Protein AF-A0A2A5T0N8-F1 (afdb_monomer_lite)

Radius of gyration: 13.58 Å; chains: 1; bounding box: 38×26×21 Å

Structure (mmCIF, N/CA/C/O backbone):
data_AF-A0A2A5T0N8-F1
#
_entry.id   AF-A0A2A5T0N8-F1
#
loop_
_atom_site.group_PDB
_atom_site.id
_atom_site.type_symbol
_atom_site.label_atom_id
_atom_site.label_alt_id
_atom_site.label_comp_id
_atom_site.label_asym_id
_atom_site.label_entity_id
_atom_site.label_seq_id
_atom_site.pdbx_PDB_ins_code
_atom_site.Cartn_x
_atom_site.Cartn_y
_atom_site.Cartn_z
_atom_site.occupancy
_atom_site.B_iso_or_equiv
_atom_site.auth_seq_id
_atom_site.auth_comp_id
_atom_site.auth_asym_id
_atom_site.auth_atom_id
_atom_site.pdbx_PDB_model_num
ATOM 1 N N . MET A 1 1 ? -3.908 -5.608 -8.031 1.00 69.88 1 MET A N 1
ATOM 2 C CA . MET A 1 1 ? -3.063 -4.663 -8.796 1.00 69.88 1 MET A CA 1
ATOM 3 C C . MET A 1 1 ? -3.702 -4.291 -10.128 1.00 69.88 1 MET A C 1
ATOM 5 O O . MET A 1 1 ? -3.846 -3.108 -10.376 1.00 69.88 1 MET A O 1
ATOM 9 N N . ILE A 1 2 ? -4.194 -5.252 -10.921 1.00 85.50 2 ILE A N 1
ATOM 10 C CA . ILE A 1 2 ? -4.925 -4.965 -12.176 1.00 85.50 2 ILE A CA 1
ATOM 11 C C . ILE A 1 2 ? -6.091 -3.984 -11.951 1.00 85.50 2 ILE A C 1
ATOM 13 O O . ILE A 1 2 ? -6.120 -2.926 -12.566 1.00 85.50 2 ILE A O 1
ATOM 17 N N . ALA A 1 3 ? -6.967 -4.264 -10.978 1.00 90.00 3 ALA A N 1
ATOM 18 C CA . ALA A 1 3 ? -8.066 -3.359 -10.625 1.00 90.00 3 ALA A CA 1
ATOM 19 C C . ALA A 1 3 ? -7.593 -1.972 -10.147 1.00 90.00 3 ALA A C 1
ATOM 21 O O . ALA A 1 3 ? -8.267 -0.988 -10.405 1.00 90.00 3 ALA A O 1
ATOM 22 N N . PHE A 1 4 ? -6.420 -1.876 -9.504 1.00 93.12 4 PHE A N 1
ATOM 23 C CA . PHE A 1 4 ? -5.837 -0.584 -9.126 1.00 93.12 4 PHE A CA 1
ATOM 24 C C . PHE A 1 4 ? -5.438 0.218 -10.373 1.00 93.12 4 PHE A C 1
ATOM 26 O O . PHE A 1 4 ? -5.852 1.363 -10.515 1.00 93.12 4 PHE A O 1
ATOM 33 N N . HIS A 1 5 ? -4.718 -0.3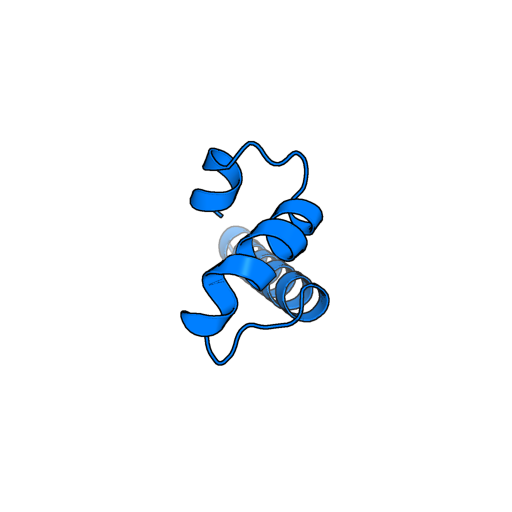93 -11.316 1.00 89.62 5 HIS A N 1
ATOM 34 C CA . HIS A 1 5 ? -4.329 0.277 -12.561 1.00 89.62 5 HIS A CA 1
ATOM 35 C C . HIS A 1 5 ? -5.528 0.699 -13.420 1.00 89.62 5 HIS A C 1
ATOM 37 O O . HIS A 1 5 ? -5.454 1.709 -14.106 1.00 89.62 5 HIS A O 1
ATOM 43 N N . GLN A 1 6 ? -6.635 -0.043 -13.352 1.00 94.31 6 GLN A N 1
ATOM 44 C CA . GLN A 1 6 ? -7.886 0.287 -14.045 1.00 94.31 6 GLN A CA 1
ATOM 45 C C . GLN A 1 6 ? -8.755 1.310 -13.303 1.00 94.31 6 GLN A C 1
ATOM 47 O O . GLN A 1 6 ? -9.682 1.856 -13.883 1.00 94.31 6 GLN A O 1
ATOM 52 N N . SER A 1 7 ? -8.493 1.545 -12.018 1.00 91.00 7 SER A N 1
ATOM 53 C CA . SER A 1 7 ? -9.325 2.406 -11.169 1.00 91.00 7 SER A CA 1
ATOM 54 C C . SER A 1 7 ? -8.956 3.888 -11.219 1.00 91.00 7 SER A C 1
ATOM 56 O O . SER A 1 7 ? -9.560 4.676 -10.500 1.00 91.00 7 SER A O 1
ATOM 58 N N . GLU A 1 8 ? -7.944 4.258 -12.012 1.00 92.88 8 GLU A N 1
ATOM 59 C CA . GLU A 1 8 ? -7.491 5.645 -12.226 1.00 92.88 8 GLU A CA 1
ATOM 60 C C . GLU A 1 8 ? -7.050 6.396 -10.952 1.00 92.88 8 GLU A C 1
ATOM 62 O O . GLU A 1 8 ? -6.786 7.598 -10.976 1.00 92.88 8 GLU A O 1
ATOM 67 N N . TYR A 1 9 ? -6.895 5.699 -9.822 1.00 95.25 9 TYR A N 1
ATOM 68 C CA . TYR A 1 9 ? -6.315 6.287 -8.621 1.00 95.25 9 TYR A CA 1
ATOM 69 C C . TYR A 1 9 ? -4.826 6.559 -8.825 1.00 95.25 9 TYR A C 1
ATOM 71 O O . TYR A 1 9 ? -4.062 5.692 -9.247 1.00 95.25 9 TYR A O 1
ATOM 79 N N . ARG A 1 10 ? -4.402 7.763 -8.435 1.00 94.75 10 ARG A N 1
ATOM 80 C CA . ARG A 1 10 ? -3.015 8.220 -8.575 1.00 94.75 10 ARG A CA 1
ATOM 81 C C . ARG A 1 10 ? -2.017 7.368 -7.791 1.00 94.75 10 ARG A C 1
ATOM 83 O O . ARG A 1 10 ? -0.899 7.153 -8.249 1.00 94.75 10 ARG A O 1
ATOM 90 N N . ASP A 1 11 ? -2.400 6.918 -6.603 1.00 94.69 11 ASP A N 1
ATOM 91 C CA . ASP A 1 11 ? -1.540 6.142 -5.724 1.00 94.69 11 ASP A CA 1
ATOM 92 C C . ASP A 1 11 ? -2.302 4.983 -5.076 1.00 94.69 11 ASP A C 1
ATOM 94 O O . ASP A 1 11 ? -3.518 5.023 -4.854 1.00 94.69 11 ASP A O 1
ATOM 98 N N . PHE A 1 12 ? -1.553 3.926 -4.768 1.00 93.50 12 PHE A N 1
ATOM 99 C CA . PHE A 1 12 ? -2.120 2.693 -4.241 1.00 93.50 12 PHE A CA 1
ATOM 100 C C . PHE A 1 12 ? -2.730 2.874 -2.846 1.00 93.50 12 PHE A C 1
ATOM 102 O O . PHE A 1 12 ? -3.679 2.173 -2.501 1.00 93.50 12 PHE A O 1
ATOM 109 N N . LYS A 1 13 ? -2.229 3.821 -2.041 1.00 94.94 13 LYS A N 1
ATOM 110 C CA . LYS A 1 13 ? -2.744 4.075 -0.691 1.00 94.94 13 LYS A CA 1
ATOM 111 C C . LYS A 1 13 ? -4.156 4.641 -0.751 1.00 94.94 13 LYS A C 1
ATOM 113 O O . LYS A 1 13 ? -5.036 4.143 -0.050 1.00 94.94 13 LYS A O 1
ATOM 118 N N . THR A 1 14 ? -4.382 5.626 -1.612 1.00 96.25 14 THR A N 1
ATOM 119 C CA . THR A 1 14 ? -5.695 6.237 -1.828 1.00 96.25 14 THR A CA 1
ATOM 120 C C . THR A 1 14 ? -6.687 5.204 -2.358 1.00 96.25 14 THR A C 1
ATOM 122 O O . THR A 1 14 ? -7.774 5.068 -1.800 1.00 96.25 14 THR A O 1
ATOM 125 N N . TYR A 1 15 ? -6.287 4.395 -3.345 1.00 96.38 15 TYR A N 1
ATOM 126 C CA . TYR A 1 15 ? -7.090 3.263 -3.822 1.00 96.38 15 TYR A CA 1
ATOM 127 C C . TYR A 1 15 ? -7.453 2.290 -2.690 1.00 96.38 15 TYR A C 1
ATOM 129 O O . TYR A 1 15 ? -8.613 1.913 -2.519 1.00 96.38 15 TYR A O 1
ATOM 137 N N . TYR A 1 16 ? -6.472 1.904 -1.875 1.00 95.44 16 TYR A N 1
ATOM 138 C CA . TYR A 1 16 ? -6.680 0.951 -0.791 1.00 95.44 16 TYR A CA 1
ATOM 139 C C . TYR A 1 16 ? -7.693 1.467 0.235 1.00 95.44 16 TYR A C 1
ATOM 141 O O . TYR A 1 16 ? -8.652 0.780 0.574 1.00 95.44 16 TYR A O 1
ATOM 149 N N . ILE A 1 17 ? -7.509 2.699 0.708 1.00 94.81 17 ILE A N 1
ATOM 150 C CA . ILE A 1 17 ? -8.349 3.276 1.760 1.00 94.81 17 ILE A CA 1
ATOM 151 C C . ILE A 1 17 ? -9.757 3.578 1.235 1.00 94.81 17 ILE A C 1
ATOM 153 O O . ILE A 1 17 ? -10.742 3.229 1.883 1.00 94.81 17 ILE A O 1
ATOM 157 N N . HIS A 1 18 ? -9.870 4.218 0.069 1.00 95.00 18 HIS A N 1
ATOM 158 C CA . HIS A 1 18 ? -11.155 4.737 -0.403 1.00 95.00 18 HIS A CA 1
ATOM 159 C C . HIS A 1 18 ? -11.991 3.715 -1.168 1.00 95.00 18 HIS A C 1
ATOM 161 O O . HIS A 1 18 ? -13.218 3.819 -1.151 1.00 95.00 18 HIS A O 1
ATOM 167 N N . PHE A 1 19 ? -11.356 2.733 -1.813 1.00 94.44 19 PHE A N 1
ATOM 168 C CA . PHE A 1 19 ? -12.059 1.714 -2.582 1.00 94.44 19 PHE A CA 1
ATOM 169 C C . PHE A 1 19 ? -12.058 0.359 -1.873 1.00 94.44 19 PHE A C 1
ATOM 171 O O . PHE A 1 19 ? -13.123 -0.181 -1.574 1.00 94.44 19 PHE A O 1
ATOM 178 N N . VAL A 1 20 ? -10.880 -0.181 -1.544 1.00 94.56 20 VAL A N 1
ATOM 179 C CA . VAL A 1 20 ? -10.767 -1.543 -0.991 1.00 94.56 20 VAL A CA 1
ATOM 180 C C . VAL A 1 20 ? -11.399 -1.629 0.398 1.00 94.56 20 VAL A C 1
ATOM 182 O O . VAL A 1 20 ? -12.326 -2.413 0.596 1.00 94.56 20 VAL A O 1
ATOM 185 N N . CYS A 1 21 ? -10.982 -0.781 1.340 1.00 93.44 21 CYS A N 1
ATOM 186 C CA . CYS A 1 21 ? -11.532 -0.793 2.699 1.00 93.44 21 CYS A CA 1
ATOM 187 C C . CYS A 1 21 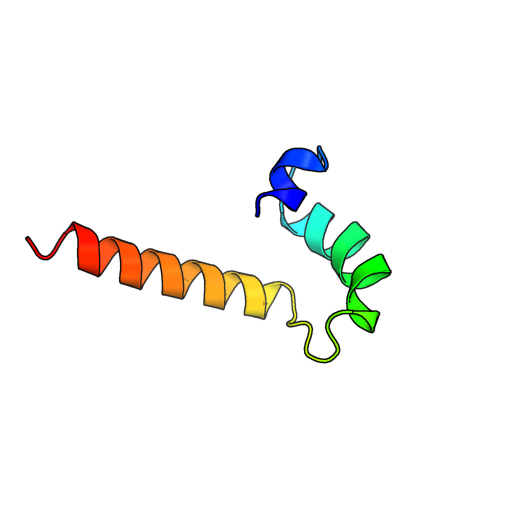? -13.025 -0.423 2.747 1.00 93.44 21 CYS A C 1
ATOM 189 O O . CYS A 1 21 ? -13.730 -0.813 3.677 1.00 93.44 21 CYS A O 1
ATOM 191 N N . ARG A 1 22 ? -13.526 0.334 1.766 1.00 92.88 22 ARG A N 1
ATOM 192 C CA . ARG A 1 22 ? -14.923 0.786 1.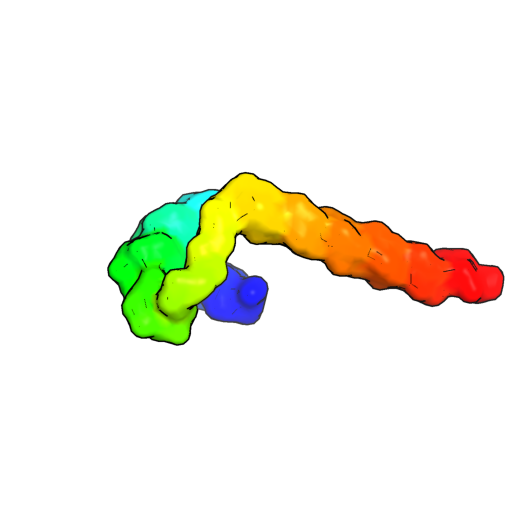751 1.00 92.88 22 ARG A CA 1
ATOM 193 C C . ARG A 1 22 ? -15.869 -0.230 1.119 1.00 92.88 22 ARG A C 1
ATOM 195 O O . ARG A 1 22 ? -16.950 -0.456 1.647 1.00 92.88 22 ARG A O 1
ATOM 202 N N . TYR A 1 23 ? -15.478 -0.825 -0.004 1.00 93.19 23 TYR A N 1
ATOM 203 C CA . TYR A 1 23 ? -16.380 -1.648 -0.817 1.00 93.19 23 TYR A CA 1
ATOM 204 C C . TYR A 1 23 ? -16.026 -3.132 -0.816 1.00 93.19 23 TYR A C 1
ATOM 206 O O . TYR A 1 23 ? -16.876 -3.962 -1.136 1.00 93.19 23 TYR A O 1
ATOM 214 N N . LEU A 1 24 ? -14.786 -3.484 -0.471 1.00 91.69 24 LEU A N 1
ATOM 215 C CA . LEU A 1 24 ? -14.298 -4.858 -0.565 1.00 91.69 24 LEU A CA 1
ATOM 216 C C . LEU A 1 24 ? -14.104 -5.535 0.794 1.00 91.69 24 LEU A C 1
ATOM 218 O O . LEU A 1 24 ? -13.966 -6.752 0.819 1.00 91.69 24 LEU A O 1
ATOM 222 N N . THR A 1 25 ? -14.185 -4.814 1.914 1.00 91.81 25 THR A N 1
ATOM 223 C CA . THR A 1 25 ? -14.072 -5.399 3.266 1.00 91.81 25 THR A CA 1
ATOM 224 C C . THR A 1 25 ? -15.040 -6.561 3.491 1.00 91.81 25 THR A C 1
ATOM 226 O O . THR A 1 25 ? -14.638 -7.610 3.974 1.00 91.81 25 THR A O 1
ATOM 229 N N . ASN A 1 26 ? -16.291 -6.446 3.038 1.00 90.56 26 ASN A N 1
ATOM 230 C CA . ASN A 1 26 ? -17.269 -7.535 3.177 1.00 90.56 26 ASN A CA 1
ATOM 231 C C . ASN A 1 26 ? -16.978 -8.738 2.265 1.00 90.56 26 ASN A C 1
ATOM 233 O O . ASN A 1 26 ? -17.464 -9.834 2.518 1.00 90.56 26 ASN A O 1
ATOM 237 N N . LYS A 1 27 ? -16.209 -8.538 1.188 1.00 92.06 27 LYS A N 1
ATOM 238 C CA . LYS A 1 27 ? -15.791 -9.611 0.275 1.00 92.06 27 LYS A CA 1
ATOM 239 C C . LYS A 1 27 ? -14.506 -10.298 0.738 1.00 92.06 27 LYS A C 1
ATOM 241 O O . LYS A 1 27 ? -14.250 -11.428 0.341 1.00 92.06 27 LYS A O 1
ATOM 246 N N . PHE A 1 28 ? -13.713 -9.623 1.567 1.00 88.56 28 PHE A N 1
ATOM 247 C CA . PHE A 1 28 ? -12.459 -10.120 2.117 1.00 88.56 28 PHE A CA 1
ATOM 248 C C . PHE A 1 28 ? -12.497 -9.975 3.642 1.00 88.56 28 PHE A C 1
ATOM 250 O O . PHE A 1 28 ? -11.975 -8.996 4.172 1.00 88.56 28 PHE A O 1
ATOM 257 N N . PRO A 1 29 ? -13.109 -10.932 4.361 1.00 86.19 29 PRO A N 1
ATOM 258 C CA . PRO A 1 29 ? -13.269 -10.843 5.814 1.00 86.19 29 PRO A CA 1
ATOM 259 C C . PRO A 1 29 ? -11.931 -10.745 6.565 1.00 86.19 29 PRO A C 1
ATOM 261 O O . PRO A 1 29 ? -11.874 -10.184 7.653 1.00 86.19 29 PRO A O 1
ATOM 264 N N . GLU A 1 30 ? -10.837 -11.214 5.959 1.00 92.62 30 GLU A N 1
ATOM 265 C CA . GLU A 1 30 ? -9.474 -11.107 6.497 1.00 92.62 30 GLU A CA 1
ATOM 266 C C . GLU A 1 30 ? -8.649 -9.987 5.843 1.00 92.62 30 GLU A C 1
ATOM 268 O O . GLU A 1 30 ? -7.418 -10.067 5.750 1.00 92.62 30 GLU A O 1
ATOM 273 N N . LEU A 1 31 ? -9.313 -8.928 5.364 1.00 92.7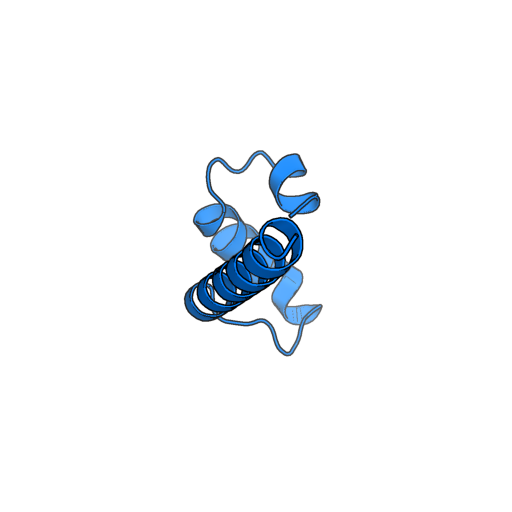5 31 LEU A N 1
ATOM 274 C CA . LEU A 1 31 ? -8.639 -7.805 4.724 1.00 92.75 31 LEU A CA 1
ATOM 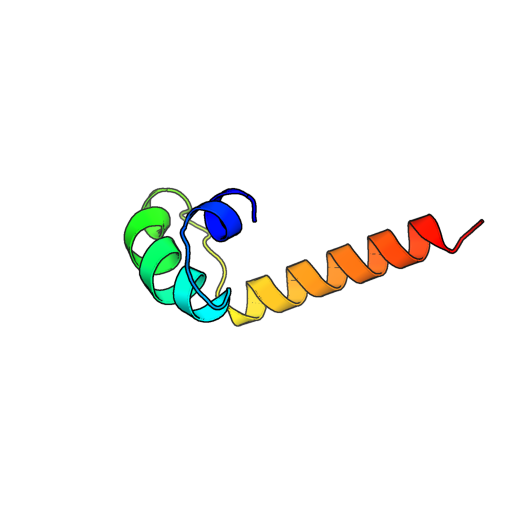275 C C . LEU A 1 31 ? -7.538 -7.252 5.639 1.00 92.75 31 LEU A C 1
ATOM 277 O O . LEU A 1 31 ? -7.751 -6.866 6.788 1.00 92.75 31 LEU A O 1
ATOM 281 N N . VAL A 1 32 ? -6.319 -7.233 5.112 1.00 93.38 32 VAL A N 1
ATOM 282 C CA . VAL A 1 32 ? -5.145 -6.774 5.847 1.00 93.38 32 VAL A CA 1
ATOM 283 C C . VAL A 1 32 ? -5.160 -5.251 6.026 1.00 93.38 32 VAL A C 1
ATOM 285 O O . VAL A 1 32 ? -5.822 -4.529 5.28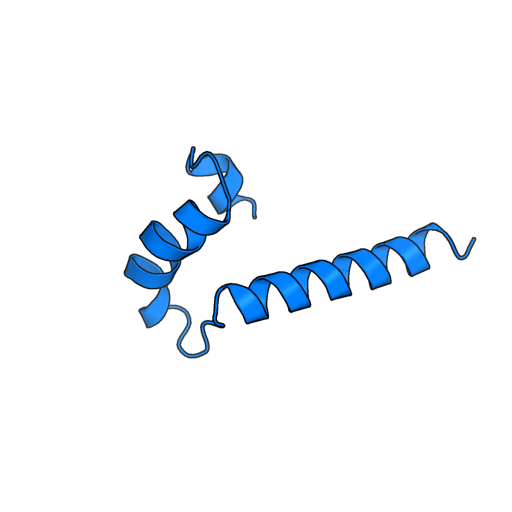9 1.00 93.38 32 VAL A O 1
ATOM 288 N N . SER A 1 33 ? -4.419 -4.707 6.991 1.00 93.75 33 SER A N 1
ATOM 289 C CA . SER A 1 33 ? -4.205 -3.253 7.012 1.00 93.75 33 SER A CA 1
ATOM 290 C C . SER A 1 33 ? -3.321 -2.833 5.833 1.00 93.75 33 SER A C 1
ATOM 292 O O . SER A 1 33 ? -2.512 -3.629 5.353 1.00 93.75 33 SER A O 1
ATOM 294 N N . TYR A 1 34 ? -3.414 -1.574 5.394 1.00 93.81 34 TYR A N 1
ATOM 295 C CA . TYR A 1 34 ? -2.543 -1.033 4.339 1.00 93.81 34 TYR A CA 1
ATOM 296 C C . TYR A 1 34 ? -1.052 -1.292 4.628 1.00 93.81 34 TYR A C 1
ATOM 298 O O . TYR A 1 34 ? -0.311 -1.753 3.765 1.00 93.81 34 TYR A O 1
ATOM 306 N N . THR A 1 35 ? -0.616 -1.082 5.872 1.00 95.12 35 THR A N 1
ATOM 307 C CA . THR A 1 35 ? 0.772 -1.334 6.285 1.00 95.12 35 THR A CA 1
ATOM 308 C C . THR A 1 35 ? 1.153 -2.810 6.166 1.00 95.12 35 THR A C 1
ATOM 310 O O . THR A 1 35 ? 2.262 -3.124 5.738 1.00 95.12 35 THR A O 1
ATOM 313 N N . ARG A 1 36 ? 0.247 -3.733 6.522 1.00 94.69 36 ARG A N 1
ATOM 314 C CA . ARG A 1 36 ? 0.479 -5.175 6.350 1.00 94.69 36 ARG A CA 1
ATOM 315 C C . ARG A 1 36 ? 0.511 -5.550 4.865 1.00 94.69 36 ARG A C 1
ATOM 317 O O . ARG A 1 36 ? 1.385 -6.314 4.476 1.00 94.69 36 ARG A O 1
ATOM 324 N N . MET A 1 37 ? -0.358 -4.960 4.041 1.00 93.56 37 MET A N 1
ATOM 325 C CA . MET A 1 37 ? -0.346 -5.131 2.583 1.00 93.56 37 MET A CA 1
ATOM 326 C C . MET A 1 37 ? 1.001 -4.721 1.977 1.00 93.56 37 MET A C 1
ATOM 328 O O . MET A 1 37 ? 1.577 -5.485 1.211 1.00 93.56 37 MET A O 1
ATOM 332 N N . LEU A 1 38 ? 1.541 -3.559 2.360 1.00 93.12 38 LEU A N 1
ATOM 333 C CA . LEU A 1 38 ? 2.848 -3.099 1.877 1.00 93.12 38 LEU A CA 1
ATOM 334 C C . LEU A 1 38 ? 3.979 -4.074 2.218 1.00 93.12 38 LEU A C 1
ATOM 336 O O . LEU A 1 38 ? 4.793 -4.388 1.356 1.00 93.12 38 LEU A O 1
ATOM 340 N N . LYS A 1 39 ? 4.018 -4.580 3.458 1.00 95.44 39 LYS A N 1
ATOM 341 C CA . LYS A 1 39 ? 5.029 -5.564 3.875 1.00 95.44 39 LYS A CA 1
ATOM 342 C C . LYS A 1 39 ? 4.943 -6.853 3.057 1.00 95.44 39 LYS A C 1
ATOM 344 O O . LYS A 1 39 ? 5.972 -7.390 2.664 1.00 95.44 39 LYS A O 1
ATOM 349 N N . LEU A 1 40 ? 3.727 -7.325 2.781 1.00 93.75 40 LEU A N 1
ATOM 350 C CA . LEU A 1 40 ? 3.507 -8.506 1.944 1.00 93.75 40 LEU A CA 1
ATOM 351 C C . LEU A 1 40 ? 3.971 -8.264 0.502 1.00 93.75 40 LEU A C 1
ATOM 353 O O . LEU A 1 40 ? 4.655 -9.111 -0.062 1.00 93.75 40 LEU A O 1
ATOM 357 N N . MET A 1 41 ? 3.649 -7.101 -0.075 1.00 92.00 41 MET A N 1
ATOM 358 C CA . MET A 1 41 ? 4.104 -6.732 -1.420 1.00 92.00 41 MET A CA 1
ATOM 359 C C . MET A 1 41 ? 5.632 -6.679 -1.504 1.00 92.00 41 MET A C 1
ATOM 361 O O . MET A 1 41 ? 6.192 -7.227 -2.448 1.00 92.00 41 MET A O 1
ATOM 365 N N . GLN A 1 42 ? 6.303 -6.094 -0.506 1.00 93.38 42 GLN A N 1
ATOM 366 C CA . GLN A 1 42 ? 7.767 -6.067 -0.453 1.00 93.38 42 GLN A CA 1
ATOM 367 C C . GLN A 1 42 ? 8.357 -7.480 -0.389 1.00 93.38 42 GLN A C 1
ATOM 369 O O . GLN A 1 42 ? 9.225 -7.805 -1.189 1.00 93.38 42 GLN A O 1
ATOM 374 N N . GLY A 1 43 ? 7.829 -8.352 0.476 1.00 95.31 43 GLY A N 1
ATOM 375 C CA . GLY A 1 43 ? 8.320 -9.729 0.582 1.00 95.31 43 GLY A CA 1
ATOM 376 C C . GLY A 1 43 ? 8.179 -10.528 -0.720 1.00 95.31 43 GLY A C 1
ATOM 377 O O . GLY A 1 43 ? 9.063 -11.306 -1.065 1.00 95.31 43 GLY A O 1
ATOM 378 N N . VAL A 1 44 ? 7.102 -10.310 -1.485 1.00 93.81 44 VAL A N 1
ATOM 379 C CA . VAL A 1 44 ? 6.941 -10.929 -2.813 1.00 93.81 44 VAL A CA 1
ATOM 380 C C . VAL A 1 44 ? 7.975 -10.397 -3.804 1.00 93.81 44 VAL A C 1
ATOM 382 O O . VAL A 1 44 ? 8.523 -11.181 -4.576 1.00 93.81 44 VAL A O 1
ATOM 385 N N . LEU A 1 45 ? 8.259 -9.091 -3.787 1.00 92.81 45 LEU A N 1
ATOM 386 C CA . LEU A 1 45 ? 9.288 -8.499 -4.646 1.00 92.81 45 LEU A CA 1
ATOM 387 C C . LEU A 1 45 ? 10.677 -9.050 -4.320 1.00 92.81 45 LEU A C 1
ATOM 389 O O . LEU A 1 45 ? 11.415 -9.379 -5.242 1.00 92.81 45 LEU A O 1
ATOM 393 N N . ASP A 1 46 ? 11.002 -9.206 -3.038 1.00 93.06 46 ASP A N 1
ATOM 394 C CA . ASP A 1 46 ? 12.288 -9.751 -2.596 1.00 93.06 46 ASP A CA 1
ATOM 395 C C . ASP A 1 46 ? 12.458 -11.210 -3.056 1.00 93.06 46 ASP A C 1
ATOM 397 O O . ASP A 1 46 ? 13.502 -11.581 -3.597 1.00 93.06 46 ASP A O 1
ATOM 401 N N . LEU A 1 47 ? 11.408 -12.030 -2.917 1.00 95.25 47 LEU A N 1
ATOM 402 C CA . LEU A 1 47 ? 11.388 -13.410 -3.416 1.00 95.25 47 LEU A CA 1
ATOM 403 C C . LEU A 1 47 ? 11.538 -13.472 -4.939 1.00 95.25 47 LEU A C 1
ATOM 405 O O . LEU A 1 47 ? 12.316 -14.275 -5.451 1.00 95.25 47 LEU A O 1
ATOM 409 N N . LEU A 1 48 ? 10.815 -12.617 -5.668 1.00 94.19 48 LEU A N 1
ATOM 410 C CA . LEU A 1 48 ? 10.887 -12.551 -7.126 1.00 94.19 48 LEU A CA 1
ATOM 411 C C . LEU A 1 48 ? 12.284 -12.121 -7.584 1.00 94.19 48 LEU A C 1
ATOM 413 O O . LEU A 1 48 ? 12.844 -12.709 -8.503 1.00 94.19 48 LEU A O 1
ATOM 417 N N . TYR A 1 49 ? 12.863 -11.118 -6.925 1.00 95.69 49 TYR A N 1
ATOM 418 C CA . TYR A 1 49 ? 14.214 -10.653 -7.199 1.00 95.69 49 TYR A CA 1
ATOM 419 C C . TYR A 1 49 ? 15.236 -11.761 -6.955 1.00 95.69 49 TYR A C 1
ATOM 421 O O . TYR A 1 49 ? 16.056 -12.032 -7.831 1.00 95.69 49 TYR A O 1
ATOM 429 N N . SER A 1 50 ? 15.160 -12.445 -5.810 1.00 95.19 50 SER A N 1
ATOM 430 C CA . SER A 1 50 ? 16.015 -13.598 -5.522 1.00 95.19 50 SER A CA 1
ATOM 431 C C . SER A 1 50 ? 15.880 -14.665 -6.608 1.00 95.19 50 SER A C 1
ATOM 433 O O . SER A 1 50 ? 16.890 -15.089 -7.153 1.00 95.19 50 SER A O 1
ATOM 435 N N . TYR A 1 51 ? 14.660 -15.033 -7.000 1.00 95.75 51 TYR A N 1
ATOM 436 C CA . TYR A 1 51 ? 14.431 -16.007 -8.068 1.00 95.75 51 TYR A CA 1
ATOM 437 C C . TYR A 1 51 ? 15.053 -15.589 -9.412 1.00 95.75 51 TYR A C 1
ATOM 439 O O . TYR A 1 51 ? 15.669 -16.405 -10.090 1.00 95.75 51 TYR A O 1
ATOM 447 N N . LEU A 1 52 ? 14.915 -14.317 -9.796 1.00 95.12 52 LEU A N 1
ATOM 448 C CA . LEU A 1 52 ? 15.399 -13.802 -11.081 1.00 95.12 52 LEU A CA 1
ATOM 449 C C . LEU A 1 52 ? 16.918 -13.584 -11.124 1.00 95.12 52 LEU A C 1
ATOM 451 O O . LEU A 1 52 ? 17.506 -13.616 -12.204 1.00 95.12 52 LEU A O 1
ATOM 455 N N . THR A 1 53 ? 17.543 -13.329 -9.974 1.00 93.94 53 THR A N 1
ATOM 456 C CA . THR A 1 53 ? 18.984 -13.038 -9.869 1.00 93.94 53 THR A CA 1
ATOM 457 C C . THR A 1 53 ? 19.829 -14.240 -9.489 1.00 93.94 53 THR A C 1
ATOM 459 O O . THR A 1 53 ? 21.030 -14.230 -9.742 1.00 93.94 53 THR A O 1
ATOM 462 N N . HIS A 1 54 ? 19.223 -15.291 -8.941 1.00 78.44 54 HIS A N 1
ATOM 463 C CA . HIS A 1 54 ? 19.895 -16.539 -8.592 1.00 78.44 54 HIS A CA 1
ATOM 464 C C . HIS A 1 54 ? 20.090 -17.447 -9.826 1.00 78.44 54 HIS A C 1
ATOM 466 O O . HIS A 1 54 ? 19.742 -18.631 -9.802 1.00 78.44 54 HIS A O 1
ATOM 472 N N . ARG A 1 55 ? 20.615 -16.865 -10.915 1.00 57.19 55 ARG A N 1
ATOM 473 C CA . ARG A 1 55 ? 21.026 -17.563 -12.139 1.00 57.19 55 ARG A CA 1
ATOM 474 C C . ARG A 1 55 ? 22.470 -18.037 -12.043 1.00 57.19 55 ARG A C 1
ATOM 476 O O . ARG A 1 55 ? 23.315 -17.236 -11.592 1.00 57.19 55 ARG A O 1
#

Secondary structure (DSSP, 8-state):
-HHHHHTT-SSHHHHIIIIIIIIITTT-TTPPPHHHHHHHHHHHHHHHHHHHH--

pLDDT: mean 92.0, std 6.38, range [57.19, 96.38]

Sequence (55 aa):
MIAFHQSEYRDFKTYYIHFVCRYLTNKFPELVSYTRMLKLMQGVLDLLYSYLTHR

Organism: NCBI:txid1927127

Foldseek 3Di:
DVVVVVVPDPDPVCCCVVPCVPPVCVVCVPDDPPVVVVVVVVVVVVVVCCVVVVD